Protein AF-A0A358EIR2-F1 (afdb_monomer)

Mean predicted aligned error: 8.45 Å

Foldseek 3Di:
DPPVVVVVVVVVVVVVVVVVVVVVVPDDDDDDACQAQAWDDWDADPPRKIKTWDQRDDDQFSTAIWIHDPRDIDGDDTRHD

Solvent-accessible surface area (backbone atoms only — not comparable to full-atom values): 4897 Å² total; per-residue (Å²): 132,69,65,69,67,52,53,54,52,53,53,51,52,52,50,50,53,52,55,53,54,56,59,59,72,67,66,74,79,91,74,91,74,88,78,72,83,36,75,76,50,76,46,81,51,77,93,82,20,37,40,32,37,32,44,59,60,94,55,88,28,42,22,29,32,31,34,32,56,84,93,43,72,39,85,70,50,68,62,42,111

pLDDT: mean 88.46, std 9.79, range [59.41, 98.06]

Structure (mmCIF, N/CA/C/O backbone):
data_AF-A0A358EIR2-F1
#
_entry.id   AF-A0A358EIR2-F1
#
loop_
_atom_site.group_PDB
_atom_site.id
_atom_site.type_symbol
_atom_site.label_atom_id
_atom_site.label_alt_id
_atom_site.label_comp_id
_atom_site.label_asym_id
_atom_site.label_entity_id
_atom_site.label_seq_id
_atom_site.pdbx_PDB_ins_code
_atom_site.Cartn_x
_atom_site.Cartn_y
_atom_site.Cartn_z
_atom_si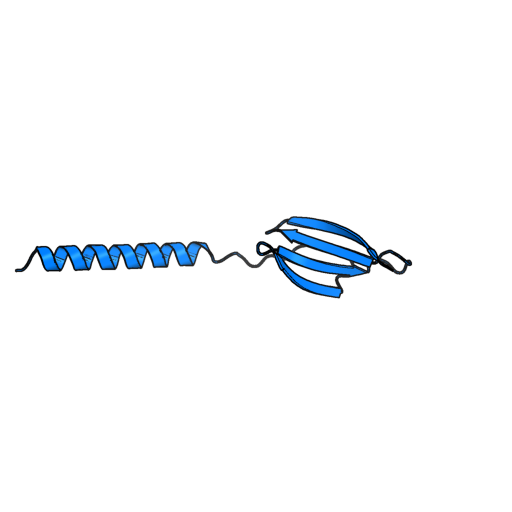te.occupancy
_atom_site.B_iso_or_equiv
_atom_site.auth_seq_id
_atom_site.auth_comp_id
_atom_site.auth_asym_id
_atom_site.auth_atom_id
_atom_site.pdbx_PDB_model_num
ATOM 1 N N . MET A 1 1 ? -44.120 6.493 41.999 1.00 59.41 1 MET A N 1
ATOM 2 C CA . MET A 1 1 ? -42.993 6.591 41.037 1.00 59.41 1 MET A CA 1
ATOM 3 C C . MET A 1 1 ? -43.114 5.465 40.013 1.00 59.41 1 MET A C 1
ATOM 5 O O . MET A 1 1 ? -43.296 4.323 40.410 1.00 59.41 1 MET A O 1
ATOM 9 N N . ASN A 1 2 ? -43.100 5.768 38.709 1.00 65.12 2 ASN A N 1
ATOM 10 C CA . ASN A 1 2 ? -43.305 4.777 37.640 1.00 65.12 2 ASN A CA 1
ATOM 11 C C . ASN A 1 2 ? -41.992 4.034 37.314 1.00 65.12 2 ASN A C 1
ATOM 13 O O . ASN A 1 2 ? -41.193 4.481 36.490 1.00 65.12 2 ASN A O 1
ATOM 17 N N . LEU A 1 3 ? -41.791 2.889 37.970 1.00 62.91 3 LEU A N 1
ATOM 18 C CA . LEU A 1 3 ? -40.575 2.066 37.893 1.00 62.91 3 LEU A CA 1
ATOM 19 C C . LEU A 1 3 ? -40.287 1.522 36.474 1.00 62.91 3 LEU A C 1
ATOM 21 O O . LEU A 1 3 ? -39.127 1.365 36.092 1.00 62.91 3 LEU A O 1
ATOM 25 N N . ARG A 1 4 ? -41.321 1.294 35.645 1.00 66.94 4 ARG A N 1
ATOM 26 C CA . ARG A 1 4 ? -41.160 0.788 34.263 1.00 66.94 4 ARG A CA 1
ATOM 27 C C . ARG A 1 4 ? -40.577 1.842 33.319 1.00 66.94 4 ARG A C 1
ATOM 29 O O . ARG A 1 4 ? -39.687 1.535 32.527 1.00 66.94 4 ARG A O 1
ATOM 36 N N . GLY A 1 5 ? -41.031 3.091 33.431 1.00 69.44 5 GLY A N 1
ATOM 37 C CA . GLY A 1 5 ? -40.498 4.209 32.643 1.00 69.44 5 GLY A CA 1
ATOM 38 C C . GLY A 1 5 ? -39.037 4.528 32.977 1.00 69.44 5 GLY A C 1
ATOM 39 O O . GLY A 1 5 ? -38.264 4.897 32.095 1.00 69.44 5 GLY A O 1
ATOM 40 N N . GLN A 1 6 ? -38.642 4.327 34.238 1.00 70.75 6 GLN A N 1
ATOM 41 C CA . GLN A 1 6 ? -37.263 4.493 34.702 1.00 70.75 6 GLN A CA 1
ATOM 42 C C . GLN A 1 6 ? -36.336 3.404 34.128 1.00 70.75 6 GLN A C 1
ATOM 44 O O . GLN A 1 6 ? -35.277 3.727 33.596 1.00 70.75 6 GLN A O 1
ATOM 49 N N . SER A 1 7 ? -36.770 2.137 34.123 1.00 78.62 7 SER A N 1
ATOM 50 C CA . SER A 1 7 ? -36.005 1.009 33.560 1.00 78.62 7 SER A CA 1
ATOM 51 C C . SER A 1 7 ? -35.691 1.175 32.064 1.00 78.62 7 SER A C 1
ATOM 53 O O . SER A 1 7 ? -34.565 0.931 31.630 1.00 78.62 7 SER A O 1
ATOM 55 N N . MET A 1 8 ? -36.649 1.656 31.261 1.00 80.69 8 MET A N 1
ATOM 56 C CA . MET A 1 8 ? -36.426 1.879 29.824 1.00 80.69 8 MET A CA 1
ATOM 57 C C . MET A 1 8 ? -35.435 3.013 29.533 1.00 80.69 8 MET A C 1
ATOM 59 O O . MET A 1 8 ? -34.673 2.921 28.571 1.00 80.69 8 MET A O 1
ATOM 63 N N . LYS A 1 9 ? -35.423 4.070 30.357 1.00 81.56 9 LYS A N 1
ATOM 64 C CA . LYS A 1 9 ? -34.452 5.168 30.230 1.00 81.56 9 LYS A CA 1
ATOM 65 C C . LYS A 1 9 ? -33.030 4.677 30.503 1.00 81.56 9 LYS A C 1
ATOM 67 O O . LYS A 1 9 ? -32.140 4.970 29.714 1.00 81.56 9 LYS A O 1
ATOM 72 N N . VAL A 1 10 ? -32.837 3.864 31.545 1.00 86.69 10 VAL A N 1
ATOM 73 C CA . VAL A 1 10 ? -31.523 3.290 31.892 1.00 86.69 10 VAL A CA 1
ATOM 74 C C . VAL A 1 10 ? -30.993 2.390 30.773 1.00 86.69 10 VAL A C 1
ATOM 76 O O . VAL A 1 10 ? -29.846 2.541 30.366 1.00 86.69 10 VAL A O 1
ATOM 79 N N . LYS A 1 11 ? -31.834 1.513 30.205 1.00 87.88 11 LYS A N 1
ATOM 80 C CA . LYS A 1 11 ? -31.436 0.648 29.078 1.00 87.88 11 LYS A CA 1
ATOM 81 C C . LYS A 1 11 ? -31.018 1.447 27.841 1.00 87.88 11 LYS A C 1
ATOM 83 O O . LYS A 1 11 ? -30.034 1.094 27.201 1.00 87.88 11 LYS A O 1
ATOM 88 N N . LYS A 1 12 ? -31.737 2.528 27.517 1.00 85.75 12 LYS A N 1
ATOM 89 C CA . LYS A 1 12 ? -31.393 3.414 26.391 1.00 85.75 12 LYS A CA 1
ATOM 90 C C . LYS A 1 12 ? -30.071 4.141 26.617 1.00 85.75 12 LYS A C 1
ATOM 92 O O . LYS A 1 12 ? -29.254 4.183 25.709 1.00 85.75 12 LYS A O 1
ATOM 97 N N . VAL A 1 13 ? -29.847 4.666 27.821 1.00 90.81 13 VAL A N 1
ATOM 98 C CA . VAL A 1 13 ? -28.580 5.325 28.174 1.00 90.81 13 VAL A CA 1
ATOM 99 C C . VAL A 1 13 ? -27.416 4.339 28.081 1.00 90.81 13 VAL A C 1
ATOM 101 O O . VAL A 1 13 ? -26.410 4.654 27.454 1.00 90.81 13 VAL A O 1
ATOM 104 N N . LEU A 1 14 ? -27.575 3.125 28.615 1.00 91.88 14 LEU A N 1
ATOM 105 C CA . LEU A 1 14 ? -26.551 2.085 28.532 1.00 91.88 14 LEU A CA 1
ATOM 106 C C . LEU A 1 14 ? -26.252 1.685 27.078 1.00 91.88 14 LEU A C 1
ATOM 108 O O . LEU A 1 14 ? -25.089 1.563 26.704 1.00 91.88 14 LEU A O 1
ATOM 112 N N . LEU A 1 15 ? -27.289 1.542 26.245 1.00 91.69 15 LEU A N 1
ATOM 113 C CA . LEU A 1 15 ? -27.134 1.253 24.820 1.00 91.69 15 LEU A CA 1
ATOM 114 C C . LEU A 1 15 ? -26.399 2.385 24.085 1.00 91.69 15 LEU A C 1
ATOM 116 O O . LEU A 1 15 ? -25.530 2.105 23.264 1.00 91.69 15 LEU A O 1
ATOM 120 N N . CYS A 1 16 ? -26.702 3.651 24.382 1.00 89.75 16 CYS A N 1
ATOM 121 C CA . CYS A 1 16 ? -25.991 4.788 23.795 1.00 89.75 16 CYS A CA 1
ATOM 122 C C . CYS A 1 16 ? -24.511 4.812 24.199 1.00 89.75 16 CYS A C 1
ATOM 124 O O . CYS A 1 16 ? -23.659 4.996 23.336 1.00 89.75 16 CYS A O 1
ATOM 126 N N . ILE A 1 17 ? -24.199 4.584 25.480 1.00 92.50 17 ILE A N 1
ATOM 127 C CA . ILE A 1 17 ? -22.813 4.544 25.973 1.00 92.50 17 ILE A CA 1
ATOM 128 C C . ILE A 1 17 ? -22.038 3.405 25.306 1.00 92.50 17 ILE A C 1
ATOM 130 O O . ILE A 1 17 ? -20.907 3.613 24.876 1.00 92.50 17 ILE A O 1
ATOM 134 N N . LEU A 1 18 ? -22.650 2.226 25.164 1.00 90.81 18 LEU A N 1
ATOM 135 C CA . LEU A 1 18 ? -22.009 1.078 24.526 1.00 90.81 18 LEU A CA 1
ATOM 136 C C . LEU A 1 18 ? -21.691 1.348 23.048 1.00 90.81 18 LEU A C 1
ATOM 138 O O . LEU A 1 18 ? -20.576 1.088 22.605 1.00 90.81 18 LEU A O 1
ATOM 142 N N . ASN A 1 19 ? -22.639 1.912 22.294 1.00 84.00 19 ASN A N 1
ATOM 143 C CA . ASN A 1 19 ? -22.412 2.257 20.886 1.00 84.00 19 ASN A CA 1
ATOM 144 C C . ASN A 1 19 ? -21.353 3.355 20.727 1.00 84.00 19 ASN A C 1
ATOM 146 O O . ASN A 1 19 ? -20.520 3.282 19.827 1.00 84.00 19 ASN A O 1
ATOM 150 N N . LEU A 1 20 ? -21.356 4.349 21.618 1.00 85.69 20 LEU A N 1
ATOM 151 C CA . LEU A 1 20 ? -20.361 5.413 21.599 1.00 85.69 20 LEU A CA 1
ATOM 152 C C . LEU A 1 20 ? -18.958 4.876 21.931 1.00 85.69 20 LEU A C 1
ATOM 154 O O . LEU A 1 20 ? -17.999 5.229 21.254 1.00 85.69 20 LEU A O 1
ATOM 158 N N . ALA A 1 21 ? -18.836 3.967 22.904 1.00 86.31 21 ALA A N 1
ATOM 159 C CA . ALA A 1 21 ? -17.575 3.302 23.232 1.00 86.31 21 ALA A CA 1
ATOM 160 C C . ALA A 1 21 ? -17.027 2.464 22.062 1.00 86.31 21 ALA A C 1
ATOM 162 O O . ALA A 1 21 ? -15.829 2.515 21.789 1.00 86.31 21 ALA A O 1
ATOM 163 N N . LEU A 1 22 ? -17.889 1.747 21.329 1.00 82.25 22 LEU A N 1
ATOM 164 C CA . LEU A 1 22 ? -17.479 1.007 20.128 1.00 82.25 22 LEU A CA 1
ATOM 165 C C . LEU A 1 22 ? -16.956 1.930 19.017 1.00 82.25 22 LEU A C 1
ATOM 167 O O . LEU A 1 22 ? -16.009 1.563 18.330 1.00 82.25 22 LEU A O 1
ATOM 171 N N . ALA A 1 23 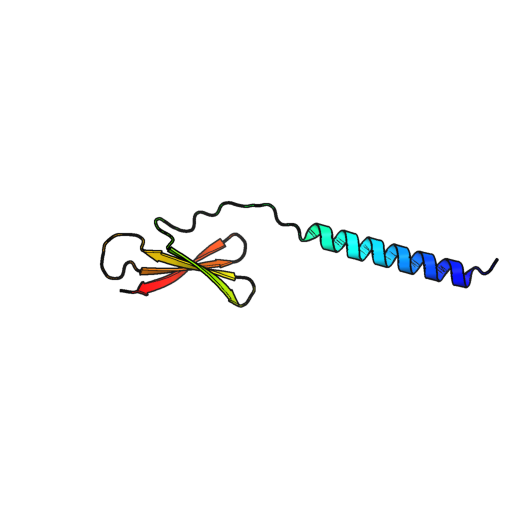? -17.532 3.125 18.858 1.00 77.88 23 ALA A N 1
ATOM 172 C CA . ALA A 1 23 ? -17.081 4.095 17.858 1.00 77.88 23 ALA A CA 1
ATOM 173 C C . ALA A 1 23 ? -15.678 4.662 18.154 1.00 77.88 23 ALA A C 1
ATOM 175 O O . ALA A 1 23 ? -14.949 5.016 17.233 1.00 77.88 23 ALA A O 1
ATOM 176 N N . PHE A 1 24 ? -15.260 4.718 19.423 1.00 75.44 24 PHE A N 1
ATOM 177 C CA . PHE A 1 24 ? -13.900 5.146 19.775 1.00 75.44 24 PHE A CA 1
ATOM 178 C C . PHE A 1 24 ? -12.838 4.083 19.473 1.00 75.44 24 PHE A C 1
ATOM 180 O O . PHE A 1 24 ? -11.698 4.434 19.182 1.00 75.44 24 PHE A O 1
ATOM 187 N N . LEU A 1 25 ? -13.201 2.796 19.469 1.00 71.75 25 LEU A N 1
ATOM 188 C CA . LEU A 1 25 ? -12.277 1.706 19.128 1.00 71.75 25 LEU A CA 1
ATOM 189 C C . LEU A 1 25 ? -11.887 1.686 17.641 1.00 71.75 25 LEU A C 1
ATOM 191 O O . LEU A 1 25 ? -10.959 0.974 17.269 1.00 71.75 25 LEU A O 1
ATOM 195 N N . THR A 1 26 ? -12.574 2.448 16.783 1.00 66.56 26 THR A N 1
ATOM 196 C CA . THR A 1 26 ? -12.271 2.519 15.345 1.00 66.56 26 THR A CA 1
ATOM 197 C C . THR A 1 26 ? -11.295 3.637 14.975 1.00 66.56 26 THR A C 1
ATOM 199 O O . THR A 1 26 ? -10.996 3.806 13.794 1.00 66.56 26 THR A O 1
ATOM 202 N N . PHE A 1 27 ? -10.798 4.412 15.945 1.00 68.31 27 PHE A N 1
ATOM 203 C CA . PHE A 1 27 ? -9.708 5.356 15.703 1.00 68.31 27 PHE A CA 1
ATOM 204 C C . PHE A 1 27 ? -8.388 4.586 15.589 1.00 68.31 27 PHE A C 1
ATOM 206 O O . PHE A 1 27 ? -7.793 4.191 16.588 1.00 68.31 27 PHE A O 1
ATOM 213 N N . GLY A 1 28 ? -7.960 4.338 14.351 1.00 72.19 28 GLY A N 1
ATOM 214 C CA . GLY A 1 28 ? -6.624 3.820 14.070 1.00 72.19 28 GLY A CA 1
ATOM 215 C C . GLY A 1 28 ? -5.559 4.886 14.326 1.00 72.19 28 GLY A C 1
ATOM 216 O O . GLY A 1 28 ? -5.790 6.069 14.075 1.00 72.19 2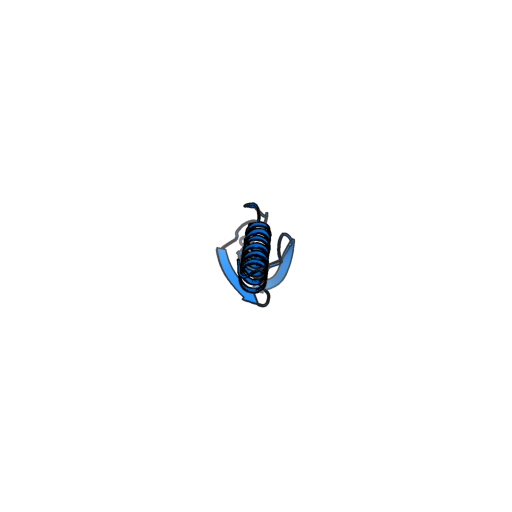8 GLY A O 1
ATOM 217 N N . GLU A 1 29 ? -4.399 4.463 14.823 1.00 82.56 29 GLU A N 1
ATOM 218 C CA . GLU A 1 29 ? -3.211 5.311 14.932 1.00 82.56 29 GLU A CA 1
ATOM 219 C C . GLU A 1 29 ? -2.710 5.708 13.533 1.00 82.56 29 GLU A C 1
ATOM 221 O O . GLU A 1 29 ? -2.785 4.915 12.588 1.00 82.56 29 GLU A O 1
ATOM 226 N N . GLU A 1 30 ? -2.203 6.934 13.384 1.00 88.44 30 GLU A N 1
ATOM 227 C CA . GLU A 1 30 ? -1.524 7.335 12.152 1.00 88.44 30 GLU A CA 1
ATOM 228 C C . GLU A 1 30 ? -0.248 6.506 11.979 1.00 88.44 30 GLU A C 1
ATOM 230 O O . GLU A 1 30 ? 0.560 6.378 12.898 1.00 88.44 30 GLU A O 1
ATOM 235 N N . LYS A 1 31 ? -0.052 5.944 10.784 1.00 89.19 31 LYS A N 1
ATOM 236 C CA . LYS A 1 31 ? 1.084 5.073 10.502 1.00 89.19 31 LYS A CA 1
ATOM 237 C C . LYS A 1 31 ? 1.730 5.408 9.171 1.00 89.19 31 LYS A C 1
ATOM 239 O O . LYS A 1 31 ? 1.071 5.449 8.134 1.00 89.19 31 LYS A O 1
ATOM 244 N N . THR A 1 32 ? 3.051 5.529 9.193 1.00 93.69 32 THR A N 1
ATOM 245 C CA . THR A 1 32 ? 3.864 5.623 7.980 1.00 93.69 32 THR A CA 1
ATOM 246 C C . THR A 1 32 ? 4.207 4.224 7.481 1.00 93.69 32 THR A C 1
ATOM 248 O O . THR A 1 32 ? 4.824 3.429 8.194 1.00 93.69 32 THR A O 1
ATOM 251 N N . LEU A 1 33 ? 3.832 3.916 6.239 1.00 93.81 33 LEU A N 1
ATOM 252 C CA . LEU A 1 33 ? 4.134 2.641 5.587 1.00 93.81 33 LEU A CA 1
ATOM 253 C C . LEU A 1 33 ? 5.157 2.846 4.468 1.00 93.81 33 LEU A C 1
ATOM 255 O O . LEU A 1 33 ? 4.999 3.719 3.616 1.00 93.81 33 LEU A O 1
ATOM 259 N N . LYS A 1 34 ? 6.189 1.998 4.425 1.00 93.81 34 LYS A N 1
ATOM 260 C CA . LYS A 1 34 ? 7.106 1.948 3.281 1.00 93.81 34 LYS A CA 1
ATOM 261 C C . LYS A 1 34 ? 6.409 1.238 2.121 1.00 93.81 34 LYS A C 1
ATOM 263 O O . LYS A 1 34 ? 6.310 0.014 2.115 1.00 93.81 34 LYS A O 1
ATOM 268 N N . VAL A 1 35 ? 5.932 2.013 1.149 1.00 93.38 35 VAL A N 1
ATOM 269 C CA . VAL A 1 35 ? 5.178 1.496 -0.006 1.00 93.38 35 VAL A CA 1
ATOM 270 C C . VAL A 1 35 ? 6.045 1.169 -1.220 1.00 93.38 35 VAL A C 1
ATOM 272 O O . VAL A 1 35 ? 5.600 0.437 -2.090 1.00 93.38 35 VAL A O 1
ATOM 275 N N . GLY A 1 36 ? 7.274 1.677 -1.282 1.00 90.31 36 GLY A N 1
ATOM 276 C CA . GLY A 1 36 ? 8.213 1.494 -2.391 1.00 90.31 36 GLY A CA 1
ATOM 277 C C . GLY A 1 36 ? 9.146 2.699 -2.503 1.00 90.31 36 GLY A C 1
ATOM 278 O O . GLY A 1 36 ? 9.268 3.452 -1.536 1.00 90.31 36 GLY A O 1
ATOM 279 N N . THR A 1 37 ? 9.809 2.870 -3.648 1.00 91.31 37 THR A N 1
ATOM 280 C CA . THR A 1 37 ? 10.829 3.924 -3.822 1.00 91.31 37 THR A CA 1
ATOM 281 C C . THR A 1 37 ? 10.238 5.242 -4.326 1.00 91.31 37 THR A C 1
ATOM 283 O O . THR A 1 37 ? 10.526 6.293 -3.764 1.00 91.31 37 THR A O 1
ATOM 286 N N . LYS A 1 38 ? 9.393 5.184 -5.359 1.00 94.12 38 LYS A N 1
ATOM 287 C CA . LYS A 1 38 ? 8.809 6.346 -6.049 1.00 94.12 38 LYS A CA 1
ATOM 288 C C . LYS A 1 38 ? 7.299 6.111 -6.260 1.00 94.12 38 LYS A C 1
ATOM 290 O O . LYS A 1 38 ? 6.891 5.581 -7.297 1.00 94.12 38 LYS A O 1
ATOM 295 N N . PRO A 1 39 ? 6.470 6.343 -5.226 1.00 95.50 39 PRO A N 1
ATOM 296 C CA . PRO A 1 39 ? 5.018 6.303 -5.359 1.00 95.50 39 PRO A CA 1
ATOM 297 C C . PRO A 1 39 ? 4.516 7.563 -6.079 1.00 95.50 39 PRO A C 1
ATOM 299 O O . PRO A 1 39 ? 4.921 8.667 -5.731 1.00 95.50 39 PRO A O 1
ATOM 302 N N . GLU A 1 40 ? 3.607 7.401 -7.037 1.00 95.44 40 GLU A N 1
ATOM 303 C CA . GLU A 1 40 ? 3.130 8.499 -7.897 1.00 95.44 40 GLU A CA 1
ATOM 304 C C . GLU A 1 40 ? 1.721 8.978 -7.522 1.00 95.44 40 GLU A C 1
ATOM 306 O O . GLU A 1 40 ? 1.448 10.171 -7.424 1.00 95.44 40 GLU A O 1
ATOM 311 N N . SER A 1 41 ? 0.792 8.047 -7.297 1.00 95.81 41 SER A N 1
ATOM 312 C CA . SER A 1 41 ? -0.600 8.363 -6.974 1.00 95.81 41 SER A CA 1
ATOM 313 C C . SER A 1 41 ? -1.214 7.285 -6.091 1.00 95.81 41 SER A C 1
ATOM 315 O O . SER A 1 41 ? -0.725 6.155 -6.041 1.00 95.81 41 SER A O 1
ATOM 317 N N . VAL A 1 42 ? -2.291 7.630 -5.383 1.00 97.38 42 VAL A N 1
ATOM 318 C CA . VAL A 1 42 ? -3.034 6.704 -4.525 1.00 97.3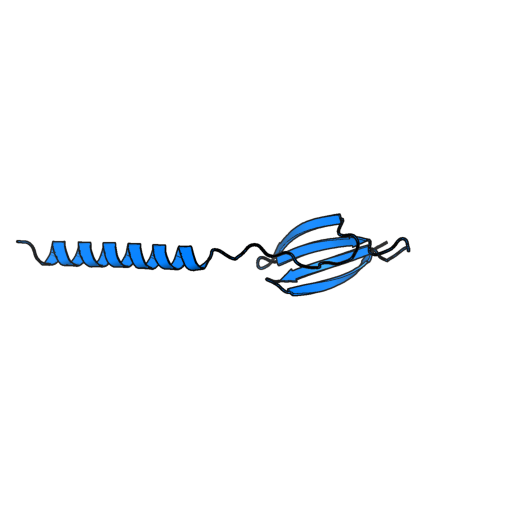8 42 VAL A CA 1
ATOM 319 C C . VAL A 1 42 ? -4.534 6.845 -4.753 1.00 97.38 42 VAL A C 1
ATOM 321 O O . VAL A 1 42 ? -5.063 7.953 -4.827 1.00 97.38 42 VAL A O 1
ATOM 324 N N . CYS A 1 43 ? -5.241 5.719 -4.822 1.00 97.56 43 CYS A N 1
ATOM 325 C CA . CYS A 1 43 ? -6.699 5.687 -4.851 1.00 97.56 43 CYS A CA 1
ATOM 326 C C . CYS A 1 43 ? -7.263 4.636 -3.887 1.00 97.56 43 CYS A C 1
ATOM 328 O O . CYS A 1 43 ? -6.592 3.676 -3.501 1.00 97.56 43 CYS A O 1
ATOM 330 N N . ARG A 1 44 ? -8.521 4.827 -3.472 1.00 97.19 44 ARG A N 1
ATOM 331 C CA . ARG A 1 44 ? -9.269 3.827 -2.700 1.00 97.19 44 ARG A CA 1
ATOM 332 C C . ARG A 1 44 ? -9.841 2.790 -3.659 1.00 97.19 44 ARG A C 1
ATOM 334 O O . ARG A 1 44 ? -10.481 3.154 -4.640 1.00 97.19 44 ARG A O 1
ATOM 341 N N . GLY A 1 45 ? -9.646 1.516 -3.345 1.00 94.88 45 GLY A N 1
ATOM 342 C CA . GLY A 1 45 ? -10.243 0.397 -4.064 1.00 94.88 45 GLY A CA 1
ATOM 343 C C . GLY A 1 45 ? -11.202 -0.415 -3.195 1.00 94.88 45 GLY A C 1
ATOM 344 O O . GLY A 1 45 ? -11.639 0.013 -2.123 1.00 94.88 45 GLY A O 1
ATOM 345 N N . PHE A 1 46 ? -11.544 -1.613 -3.668 1.00 93.50 46 PHE A N 1
ATOM 346 C CA . PHE A 1 46 ? -12.491 -2.496 -2.989 1.00 93.50 46 PHE A CA 1
ATOM 347 C C . PHE A 1 46 ? -11.985 -2.973 -1.623 1.00 93.50 46 PHE A C 1
ATOM 349 O O . PHE A 1 46 ? -10.787 -3.143 -1.398 1.00 93.50 46 PHE A O 1
ATOM 356 N N . GLY A 1 47 ? -12.921 -3.223 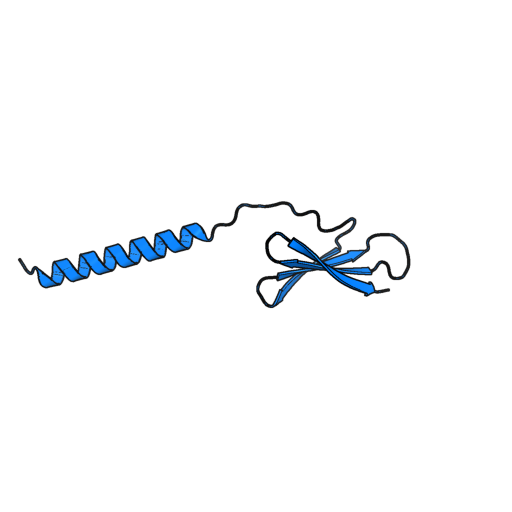-0.703 1.00 94.31 47 GLY A N 1
ATOM 357 C CA . GLY A 1 47 ? -12.612 -3.798 0.608 1.00 94.31 47 GLY A CA 1
ATOM 358 C C . GLY A 1 47 ? -11.744 -2.901 1.494 1.00 94.31 47 GLY A C 1
ATOM 359 O O . GLY A 1 47 ? -10.941 -3.4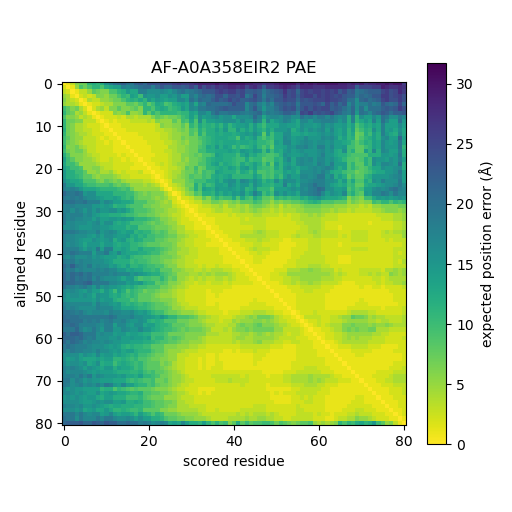20 2.265 1.00 94.31 47 GLY A O 1
ATOM 360 N N . GLY A 1 48 ? -11.860 -1.576 1.342 1.00 93.75 48 GLY A N 1
ATOM 361 C CA . GLY A 1 48 ? -11.124 -0.594 2.146 1.00 93.75 48 GLY A CA 1
ATOM 362 C C . GLY A 1 48 ? -9.631 -0.495 1.825 1.00 93.75 48 GLY A C 1
ATOM 363 O O . GLY A 1 48 ? -8.896 0.127 2.585 1.00 93.75 48 GLY A O 1
ATOM 364 N N . LYS A 1 49 ? -9.177 -1.101 0.722 1.00 97.06 49 LYS A N 1
ATOM 365 C CA . LYS A 1 49 ? -7.764 -1.124 0.330 1.00 97.06 49 LYS A CA 1
ATOM 366 C C . LYS A 1 49 ? -7.361 0.161 -0.378 1.00 97.06 49 LYS A C 1
ATOM 368 O O . LYS A 1 49 ? -8.193 0.822 -1.003 1.00 97.06 49 LYS A O 1
ATOM 373 N N . LEU A 1 50 ? -6.074 0.481 -0.321 1.00 97.56 50 LEU A N 1
ATOM 374 C CA . LEU A 1 50 ? -5.483 1.546 -1.128 1.00 97.56 50 LEU A CA 1
ATOM 375 C C . LEU A 1 50 ? -4.634 0.934 -2.235 1.00 97.56 50 LEU A C 1
ATOM 377 O O . LEU A 1 50 ? -3.954 -0.062 -2.010 1.00 97.56 50 LEU A O 1
ATOM 381 N N . TYR A 1 51 ? -4.669 1.536 -3.413 1.00 98.00 51 TYR A N 1
ATOM 382 C CA . TYR A 1 51 ? -3.855 1.148 -4.557 1.00 98.00 51 TYR A CA 1
ATOM 383 C C . TYR A 1 51 ? -2.935 2.313 -4.885 1.00 98.00 51 TYR A C 1
ATOM 385 O O . TYR A 1 51 ? -3.399 3.440 -5.045 1.00 98.00 51 TYR A O 1
ATOM 393 N N . VAL A 1 52 ? -1.636 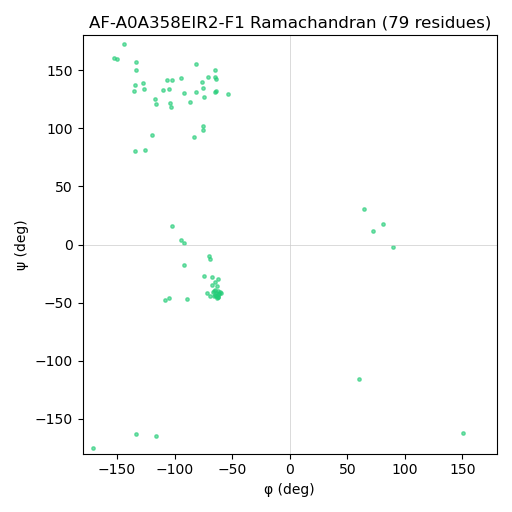2.040 -4.926 1.00 97.94 52 VAL A N 1
ATOM 394 C CA . VAL A 1 52 ? -0.578 3.033 -5.099 1.00 97.94 52 VAL A CA 1
ATOM 395 C C . VAL A 1 52 ? 0.138 2.740 -6.405 1.00 97.94 52 VAL A C 1
ATOM 397 O O . VAL A 1 52 ? 0.671 1.641 -6.567 1.00 97.94 52 VAL A O 1
ATOM 400 N N . THR A 1 53 ? 0.147 3.689 -7.336 1.00 97.19 53 THR A N 1
ATOM 401 C CA . THR A 1 53 ? 0.936 3.566 -8.567 1.00 97.19 53 THR A CA 1
ATOM 402 C C . THR A 1 53 ? 2.408 3.819 -8.262 1.00 97.19 53 THR A C 1
ATOM 404 O O . THR A 1 53 ? 2.742 4.711 -7.482 1.00 97.19 53 THR A O 1
ATOM 407 N N . MET A 1 54 ? 3.284 3.034 -8.876 1.00 96.19 54 MET A N 1
ATOM 408 C CA . MET A 1 54 ? 4.720 3.013 -8.609 1.00 96.19 54 MET A CA 1
ATOM 409 C C . MET A 1 54 ? 5.495 3.181 -9.915 1.00 96.19 54 MET A C 1
ATOM 411 O O . MET A 1 54 ? 5.147 2.522 -10.891 1.00 96.19 54 MET A O 1
ATOM 415 N N . ILE A 1 55 ? 6.570 3.974 -9.901 1.00 93.25 55 ILE A N 1
ATOM 416 C CA . ILE A 1 55 ? 7.599 4.016 -10.958 1.00 93.25 55 ILE A CA 1
ATOM 417 C C . ILE A 1 55 ? 8.950 3.778 -10.283 1.00 93.25 55 ILE A C 1
ATOM 419 O O . ILE A 1 55 ? 9.636 4.717 -9.907 1.00 93.25 55 ILE A O 1
ATOM 423 N N . ASN A 1 56 ? 9.306 2.522 -10.003 1.00 82.12 56 ASN A N 1
ATOM 424 C CA . ASN A 1 56 ? 10.381 2.244 -9.040 1.00 82.12 56 ASN A CA 1
ATOM 425 C C . ASN A 1 56 ? 11.771 2.718 -9.500 1.00 82.12 56 ASN A C 1
ATOM 427 O O . ASN A 1 56 ? 12.507 3.264 -8.673 1.00 82.12 56 ASN A O 1
ATOM 431 N N . ASN A 1 57 ? 12.106 2.549 -10.784 1.00 88.12 57 ASN A N 1
ATOM 432 C CA . ASN A 1 57 ? 13.338 3.061 -11.389 1.00 88.12 57 ASN A CA 1
ATOM 433 C C . ASN A 1 57 ? 13.036 3.759 -12.725 1.00 88.12 57 ASN A C 1
ATOM 435 O O . ASN A 1 57 ? 11.913 4.199 -12.957 1.00 88.12 57 ASN A O 1
ATOM 439 N N . GLU A 1 58 ? 14.066 3.965 -13.542 1.00 88.44 58 GLU A N 1
ATOM 440 C CA . GLU A 1 58 ? 13.991 4.700 -14.810 1.00 88.44 58 GLU A CA 1
ATOM 441 C C . GLU A 1 58 ? 13.953 3.758 -16.027 1.00 88.44 58 GLU A C 1
ATOM 443 O O . GLU A 1 58 ? 14.160 4.205 -17.152 1.00 88.44 58 GLU A O 1
ATOM 448 N N . GLU A 1 59 ? 13.669 2.466 -15.815 1.00 89.94 59 GLU A N 1
ATOM 449 C CA . GLU A 1 59 ? 13.608 1.471 -16.886 1.00 89.94 59 GLU A CA 1
ATOM 450 C C . GLU A 1 59 ? 12.168 1.275 -17.404 1.00 89.94 59 GLU A C 1
ATOM 452 O O . GLU A 1 59 ? 11.205 1.258 -16.624 1.00 89.94 59 GLU A O 1
ATOM 457 N N . PRO A 1 60 ? 11.992 1.064 -18.721 1.00 90.06 60 PRO A N 1
ATOM 458 C CA . PRO A 1 60 ? 10.714 0.659 -19.295 1.00 90.06 60 PRO A CA 1
ATOM 459 C C . PRO A 1 60 ? 10.146 -0.596 -18.613 1.00 90.06 60 PRO A C 1
ATOM 461 O O . PRO A 1 60 ? 10.821 -1.620 -18.510 1.00 90.06 60 PRO A O 1
ATOM 464 N N . GLY A 1 61 ? 8.883 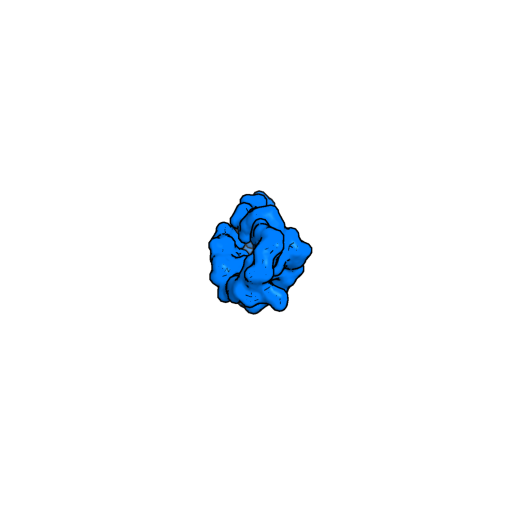-0.546 -18.185 1.00 90.25 61 GLY A N 1
ATOM 465 C CA . GLY A 1 61 ? 8.222 -1.664 -17.498 1.00 90.25 61 GLY A CA 1
ATOM 466 C C . GLY A 1 61 ? 8.366 -1.677 -15.971 1.00 90.25 61 GLY A C 1
ATOM 467 O O . GLY A 1 61 ? 7.757 -2.526 -15.315 1.00 90.25 61 GLY A O 1
ATOM 468 N N . ASP A 1 62 ? 9.092 -0.725 -15.380 1.00 90.25 62 ASP A N 1
ATOM 469 C CA . ASP A 1 62 ? 9.198 -0.581 -13.919 1.00 90.25 62 ASP A CA 1
ATOM 470 C C . ASP A 1 62 ? 7.907 -0.092 -13.249 1.00 90.25 62 ASP A C 1
ATOM 472 O O . ASP A 1 62 ? 7.784 -0.097 -12.014 1.00 90.25 62 ASP A O 1
ATOM 476 N N . GLY A 1 63 ? 6.945 0.336 -14.066 1.00 94.56 63 GLY A N 1
ATOM 477 C CA . GLY A 1 63 ? 5.630 0.747 -13.632 1.00 94.56 63 GLY A CA 1
ATOM 478 C C . GLY A 1 63 ? 4.853 -0.406 -13.001 1.00 94.56 63 GLY A C 1
ATOM 479 O O . GLY A 1 63 ? 4.891 -1.563 -13.438 1.00 94.56 63 GLY A O 1
ATOM 480 N N . GLY A 1 64 ? 4.088 -0.092 -11.964 1.00 96.19 64 GLY A N 1
ATOM 481 C CA . GLY A 1 64 ? 3.238 -1.079 -11.317 1.00 96.19 64 GLY A CA 1
ATOM 482 C C . GLY A 1 64 ? 2.285 -0.491 -10.298 1.00 96.19 64 GLY A C 1
ATOM 483 O O . GLY A 1 64 ? 2.209 0.721 -10.100 1.00 96.19 64 GLY A O 1
ATOM 484 N N . ILE A 1 65 ? 1.572 -1.381 -9.612 1.00 97.38 65 ILE A N 1
ATOM 485 C CA . ILE A 1 65 ? 0.673 -1.019 -8.521 1.00 97.38 65 ILE A CA 1
ATOM 486 C C . ILE A 1 65 ? 1.014 -1.834 -7.279 1.00 97.38 65 ILE A C 1
ATOM 488 O O . ILE A 1 65 ? 1.192 -3.054 -7.344 1.00 97.38 65 ILE A O 1
ATOM 492 N N . ASN A 1 66 ? 1.086 -1.157 -6.139 1.00 97.75 66 ASN A N 1
ATOM 493 C CA . ASN A 1 66 ? 1.069 -1.781 -4.823 1.00 97.75 66 ASN A CA 1
ATOM 494 C C . ASN A 1 66 ? -0.306 -1.641 -4.188 1.00 97.75 66 ASN A C 1
ATOM 496 O O . ASN A 1 66 ? -0.950 -0.605 -4.314 1.00 97.75 66 ASN A O 1
ATOM 500 N N . VAL A 1 67 ? -0.748 -2.681 -3.488 1.00 98.06 67 VAL A N 1
ATOM 501 C CA . VAL A 1 67 ? -1.963 -2.653 -2.677 1.00 98.06 67 VAL A CA 1
ATOM 502 C C . VAL A 1 67 ? -1.595 -2.562 -1.200 1.00 98.06 67 VAL A C 1
ATOM 504 O O . VAL A 1 67 ? -0.724 -3.289 -0.717 1.00 98.06 67 VAL A O 1
ATOM 507 N N . ILE A 1 68 ? -2.271 -1.668 -0.488 1.00 97.62 68 ILE A N 1
ATOM 508 C CA . ILE A 1 68 ? -2.228 -1.549 0.964 1.00 97.62 68 ILE A CA 1
ATOM 509 C C . ILE A 1 68 ? -3.508 -2.169 1.521 1.00 97.62 68 ILE A C 1
ATOM 511 O O . ILE A 1 68 ? -4.616 -1.713 1.228 1.00 97.62 68 ILE A O 1
ATOM 515 N N . ASP A 1 69 ? -3.340 -3.217 2.319 1.00 95.81 69 ASP A N 1
ATOM 516 C CA . ASP A 1 69 ? -4.410 -3.942 2.996 1.00 95.81 69 ASP A CA 1
ATOM 517 C C . ASP A 1 69 ? -4.202 -3.868 4.512 1.00 95.81 69 ASP A C 1
ATOM 519 O O . ASP A 1 69 ? -3.414 -4.630 5.087 1.00 95.81 69 ASP A O 1
ATOM 523 N N . GLY A 1 70 ? -4.846 -2.882 5.140 1.00 91.88 70 GLY A N 1
ATOM 524 C CA . GLY A 1 70 ? -4.510 -2.455 6.497 1.00 91.88 70 GLY A CA 1
ATOM 525 C C . GLY A 1 70 ? -3.062 -1.967 6.549 1.00 91.88 70 GLY A C 1
ATOM 526 O O . GLY A 1 70 ? -2.698 -1.023 5.859 1.00 91.88 70 GLY A O 1
ATOM 527 N N . ASP A 1 71 ? -2.220 -2.671 7.300 1.00 92.94 71 ASP A N 1
ATOM 528 C CA . ASP A 1 71 ? -0.804 -2.323 7.477 1.00 92.94 71 ASP A CA 1
ATOM 529 C C . ASP A 1 71 ? 0.141 -3.045 6.507 1.00 92.94 71 ASP A C 1
ATOM 531 O O . ASP A 1 71 ? 1.365 -2.952 6.630 1.00 92.94 71 ASP A O 1
ATOM 535 N N . LYS A 1 72 ? -0.405 -3.834 5.576 1.00 95.44 72 LYS A N 1
ATOM 536 C CA . LYS A 1 72 ? 0.383 -4.696 4.692 1.00 95.44 72 LYS A CA 1
ATOM 537 C C . LYS A 1 72 ? 0.461 -4.102 3.299 1.00 95.44 72 LYS A C 1
ATOM 539 O O . LYS A 1 72 ? -0.561 -3.960 2.635 1.00 95.44 72 LYS A O 1
ATOM 544 N N . VAL A 1 73 ? 1.681 -3.854 2.837 1.00 97.12 73 VAL A N 1
ATOM 545 C CA . VAL A 1 73 ? 1.966 -3.496 1.446 1.00 97.12 73 VAL A CA 1
ATOM 546 C C . VAL A 1 73 ? 2.266 -4.772 0.662 1.00 97.12 73 VAL A C 1
ATOM 548 O O . VAL A 1 73 ? 3.075 -5.591 1.098 1.00 97.12 73 VAL A O 1
ATOM 551 N N . LYS A 1 74 ? 1.611 -4.954 -0.485 1.00 97.25 74 LYS A N 1
ATOM 552 C CA . LYS A 1 74 ? 1.849 -6.072 -1.405 1.00 97.25 74 LYS A CA 1
ATOM 553 C C . LYS A 1 74 ? 1.945 -5.573 -2.835 1.00 97.25 74 LYS A C 1
ATOM 555 O O . LYS A 1 74 ? 1.290 -4.605 -3.209 1.00 97.25 74 LYS A O 1
ATOM 560 N N . GLU A 1 75 ? 2.714 -6.285 -3.642 1.00 95.94 75 GLU A N 1
ATOM 561 C CA . GLU A 1 75 ? 2.656 -6.142 -5.090 1.00 95.94 75 GLU A CA 1
ATOM 562 C C . GLU A 1 75 ? 1.286 -6.580 -5.612 1.00 95.94 75 GLU A C 1
ATOM 564 O O . GLU A 1 75 ? 0.772 -7.628 -5.217 1.00 95.94 75 GLU A O 1
ATOM 569 N N . PHE A 1 76 ? 0.687 -5.756 -6.471 1.00 9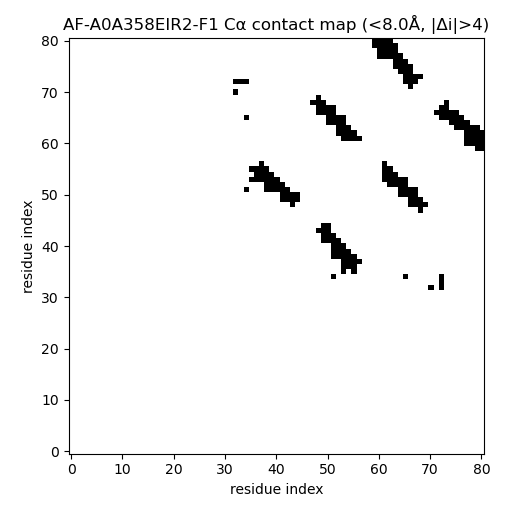6.50 76 PHE A N 1
ATOM 570 C CA . PHE A 1 76 ? -0.571 -6.066 -7.143 1.00 96.50 76 PHE A CA 1
ATOM 571 C C . PHE A 1 76 ? -0.350 -6.359 -8.630 1.00 96.50 76 PHE A C 1
ATOM 573 O O . PHE A 1 76 ? -0.828 -7.371 -9.132 1.00 96.50 76 PHE A O 1
ATOM 580 N N . CYS A 1 77 ? 0.407 -5.505 -9.322 1.00 96.12 77 CYS A N 1
ATOM 581 C CA . CYS A 1 77 ? 0.860 -5.745 -10.693 1.00 96.12 77 CYS A CA 1
ATOM 582 C C . CYS A 1 77 ? 2.176 -5.007 -10.992 1.00 96.12 77 CYS A C 1
ATOM 584 O O . CYS A 1 77 ? 2.540 -4.053 -10.292 1.00 96.12 77 CYS A O 1
ATOM 586 N N . ARG A 1 78 ? 2.877 -5.459 -12.037 1.00 94.50 78 ARG A N 1
ATOM 587 C CA . ARG A 1 78 ? 4.158 -4.937 -12.549 1.00 94.50 78 ARG A CA 1
ATOM 588 C C . ARG A 1 78 ? 4.208 -5.029 -14.066 1.00 94.50 78 ARG A C 1
ATOM 590 O O . ARG A 1 78 ? 3.330 -5.654 -14.660 1.00 94.50 78 ARG A O 1
ATOM 597 N N . GLY A 1 79 ? 5.247 -4.453 -14.666 1.00 93.38 79 GLY A N 1
ATOM 598 C CA . GLY A 1 79 ? 5.440 -4.483 -16.113 1.00 93.38 79 GLY A CA 1
ATOM 599 C C . GLY A 1 79 ? 4.607 -3.433 -16.840 1.00 93.38 79 GLY A C 1
ATOM 600 O O . GLY A 1 79 ? 4.380 -3.575 -18.038 1.00 93.38 79 GLY A O 1
ATOM 601 N N . MET A 1 80 ? 4.103 -2.415 -16.133 1.00 89.69 80 MET A N 1
ATOM 602 C CA . MET A 1 80 ? 3.426 -1.287 -16.770 1.00 89.69 80 MET A CA 1
ATOM 603 C C . MET A 1 80 ? 4.502 -0.413 -17.419 1.00 89.69 80 MET A C 1
ATOM 605 O O . MET A 1 80 ? 5.477 -0.054 -16.758 1.00 89.69 80 MET A O 1
ATOM 609 N N . ASN A 1 81 ? 4.342 -0.114 -18.704 1.00 71.00 81 ASN A N 1
ATOM 610 C CA . ASN A 1 81 ? 5.295 0.634 -19.518 1.00 71.00 81 ASN A CA 1
ATOM 611 C C . ASN A 1 81 ? 4.564 1.752 -20.255 1.00 71.00 81 ASN A C 1
ATOM 613 O O . ASN A 1 81 ? 3.487 1.438 -20.817 1.00 71.00 81 ASN A O 1
#

Radius of gyration: 23.27 Å; Cα contacts (8 Å, |Δi|>4): 106; chains: 1; bounding box: 57×15×61 Å

Sequence (81 aa):
MNLRGQSMKVKKVLLCILNLALAFLTFGEEKTLKVGTKPESVCRGFGGKLYVTMINNEEPGDGGINVIDGDKVKEFCRGMN

Secondary structure (DSSP, 8-state):
--HHHHHHHHHHHHHHHHHHHHHHTT-PPP------S-EEEEEE-GGG-EEEEEE-SSSTT-EEEEEEETTEEEEEEEEE-

Nearest PDB structures (foldseek):
  5uam-assembly2_B  TM=7.305E-01  e=6.180E+00  Pseudoalteromonas sp. PLSV
  5uas-assembly2_B  TM=7.267E-01  e=6.562E+00  Pseudoalteromonas sp. PLSV